Protein AF-A0A1V5NH59-F1 (afdb_monomer_lite)

Foldseek 3Di:
DKDFADPPQADAEDPLLNVVCVVVVNGGIHDDDDDDPDSVVVNVVNVVVVVPDDVVVVVVVVVVVVVVPVVDDDDDDDDDDDDDDDDDDDDDDDDDDDDDDDDDDDD

Structure (mmCIF, N/CA/C/O backbone):
data_AF-A0A1V5NH59-F1
#
_entry.id   AF-A0A1V5NH59-F1
#
loop_
_atom_site.group_PDB
_atom_site.id
_atom_site.type_symbol
_atom_site.label_atom_id
_atom_site.label_alt_id
_atom_site.label_comp_id
_atom_site.label_asym_id
_atom_site.label_entity_id
_atom_site.label_seq_id
_atom_site.pdbx_PDB_ins_code
_atom_site.Cartn_x
_atom_site.Cartn_y
_atom_site.Cartn_z
_atom_site.occupancy
_atom_site.B_iso_or_equiv
_atom_site.auth_seq_id
_atom_site.auth_comp_id
_atom_site.auth_asym_id
_atom_site.auth_atom_id
_atom_site.pdbx_PDB_model_num
ATOM 1 N N . MET A 1 1 ? 7.325 -2.606 1.664 1.00 93.06 1 MET A N 1
ATOM 2 C CA . MET A 1 1 ? 6.551 -2.725 2.917 1.00 93.06 1 MET A CA 1
ATOM 3 C C . MET A 1 1 ? 5.452 -1.677 2.904 1.00 93.06 1 MET A C 1
ATOM 5 O O . MET A 1 1 ? 5.771 -0.527 2.622 1.00 93.06 1 MET A O 1
ATOM 9 N N . LEU A 1 2 ? 4.202 -2.075 3.162 1.00 95.19 2 LEU A N 1
ATOM 10 C CA . LEU A 1 2 ? 3.022 -1.201 3.209 1.00 95.19 2 LEU A CA 1
ATOM 11 C C . LEU A 1 2 ? 2.508 -1.126 4.651 1.00 95.19 2 LEU A C 1
ATOM 13 O O . LEU A 1 2 ? 2.435 -2.158 5.319 1.00 95.19 2 LEU A O 1
ATOM 17 N N . LYS A 1 3 ? 2.171 0.071 5.133 1.00 94.25 3 LYS A N 1
ATOM 18 C CA . LYS A 1 3 ? 1.629 0.298 6.478 1.00 94.25 3 LYS A CA 1
ATOM 19 C C . LYS A 1 3 ? 0.457 1.289 6.403 1.00 94.25 3 LYS A C 1
ATOM 21 O O . LYS A 1 3 ? 0.599 2.312 5.726 1.00 94.25 3 LYS A O 1
ATOM 26 N N . PRO A 1 4 ? -0.667 1.025 7.097 1.00 93.56 4 PRO A N 1
ATOM 27 C CA . PRO A 1 4 ? -1.753 1.994 7.195 1.00 93.56 4 PRO A CA 1
ATOM 28 C C . PRO A 1 4 ? -1.262 3.263 7.900 1.00 93.56 4 PRO A C 1
ATOM 30 O O . PRO A 1 4 ? -0.474 3.186 8.849 1.00 93.56 4 PRO A O 1
ATOM 33 N N . ALA A 1 5 ? -1.714 4.417 7.420 1.00 95.69 5 ALA A N 1
ATOM 34 C CA . ALA A 1 5 ? -1.369 5.719 7.974 1.00 95.69 5 ALA A CA 1
ATOM 35 C C . ALA A 1 5 ? -2.545 6.319 8.762 1.00 95.69 5 ALA A C 1
ATOM 37 O O . ALA A 1 5 ? -3.681 5.857 8.660 1.00 95.69 5 ALA A O 1
ATOM 38 N N . THR A 1 6 ? -2.262 7.348 9.556 1.00 95.56 6 THR A N 1
ATOM 39 C CA . THR A 1 6 ? -3.287 8.162 10.225 1.00 95.56 6 THR A CA 1
ATOM 40 C C . THR A 1 6 ? -4.050 8.976 9.167 1.00 95.56 6 THR A C 1
ATOM 42 O O . THR A 1 6 ? -3.424 9.394 8.187 1.00 95.56 6 THR A O 1
ATOM 45 N N . PRO A 1 7 ? -5.363 9.230 9.321 1.00 94.94 7 PRO A N 1
ATOM 46 C CA . PRO A 1 7 ? -6.104 10.076 8.384 1.00 94.94 7 PRO A CA 1
ATOM 47 C C . PRO A 1 7 ? -5.435 11.445 8.203 1.00 94.94 7 PRO A C 1
ATOM 49 O O . PRO A 1 7 ? -5.014 12.066 9.180 1.00 94.94 7 PRO A O 1
ATOM 52 N N . GLY A 1 8 ? -5.335 11.902 6.953 1.00 95.12 8 GLY A N 1
ATOM 53 C CA . GLY A 1 8 ? -4.696 13.173 6.595 1.00 95.12 8 GLY A CA 1
ATOM 54 C C . GLY A 1 8 ? -3.180 13.092 6.375 1.00 95.12 8 GLY A C 1
ATOM 55 O O . GLY A 1 8 ? -2.541 14.126 6.200 1.00 95.12 8 GLY A O 1
ATOM 56 N N . THR A 1 9 ? -2.592 11.891 6.359 1.00 94.88 9 THR A N 1
ATOM 57 C CA . THR A 1 9 ? -1.161 11.688 6.054 1.00 94.88 9 THR A CA 1
ATOM 58 C C . THR A 1 9 ? -0.876 11.756 4.553 1.00 94.88 9 THR A C 1
ATOM 60 O O . THR A 1 9 ? 0.246 12.071 4.156 1.00 94.88 9 THR A O 1
ATOM 63 N N . THR A 1 10 ? -1.877 11.496 3.709 1.00 94.88 10 THR A N 1
ATOM 64 C CA . THR A 1 10 ? -1.750 11.303 2.258 1.00 94.88 10 THR A CA 1
ATOM 65 C C . THR A 1 10 ? -0.830 10.123 1.888 1.00 94.88 10 THR A C 1
ATOM 67 O O . THR A 1 10 ? -0.431 9.315 2.736 1.00 94.88 10 THR A O 1
ATOM 70 N N . ILE A 1 11 ? -0.513 9.976 0.599 1.00 96.81 11 ILE A N 1
ATOM 71 C CA . ILE A 1 11 ? 0.287 8.864 0.074 1.00 96.81 11 ILE A CA 1
ATOM 72 C C . ILE A 1 11 ? 1.781 9.193 0.182 1.00 96.81 11 ILE A C 1
ATOM 74 O O . ILE A 1 11 ? 2.340 9.917 -0.645 1.00 96.81 11 ILE A O 1
ATOM 78 N N . VAL A 1 12 ? 2.462 8.587 1.157 1.00 96.56 12 VAL A N 1
ATOM 79 C CA . VAL A 1 12 ? 3.921 8.677 1.321 1.00 96.56 12 VAL A CA 1
ATOM 80 C C . VAL A 1 12 ? 4.557 7.376 0.835 1.00 96.56 12 VAL A C 1
ATOM 82 O O . VAL A 1 12 ? 4.721 6.409 1.582 1.00 96.56 12 VAL A O 1
ATOM 85 N N . ALA A 1 13 ? 4.900 7.336 -0.454 1.00 96.06 13 ALA A N 1
ATOM 86 C CA . ALA A 1 13 ? 5.417 6.143 -1.118 1.00 96.06 13 ALA A CA 1
ATOM 87 C C . ALA A 1 13 ? 6.396 6.473 -2.258 1.00 96.06 13 ALA A C 1
ATOM 89 O O . ALA A 1 13 ? 6.408 7.576 -2.801 1.00 96.06 13 ALA A O 1
ATOM 90 N N . GLY A 1 14 ? 7.205 5.485 -2.662 1.00 94.62 14 GLY A N 1
ATOM 91 C CA . GLY A 1 14 ? 8.019 5.584 -3.880 1.00 94.62 14 GLY A CA 1
ATOM 92 C C . GLY A 1 14 ? 7.150 5.605 -5.145 1.00 94.62 14 GLY A C 1
ATOM 93 O O . GLY A 1 14 ? 6.071 5.018 -5.150 1.00 94.62 14 GLY A O 1
ATOM 94 N N . GLY A 1 15 ? 7.628 6.231 -6.227 1.00 96.56 15 GLY A N 1
ATOM 95 C CA . GLY A 1 15 ? 6.811 6.545 -7.414 1.00 96.56 15 GLY A CA 1
ATOM 96 C C . GLY A 1 15 ? 6.008 5.374 -7.997 1.00 96.56 15 GLY A C 1
ATOM 97 O O . GLY A 1 15 ? 4.828 5.529 -8.282 1.00 96.56 15 GLY A O 1
ATOM 98 N N . SER A 1 16 ? 6.599 4.179 -8.096 1.00 96.62 16 SER A N 1
ATOM 99 C CA . SER A 1 16 ? 5.894 2.985 -8.587 1.00 96.62 16 SER A CA 1
ATOM 100 C C . SER A 1 16 ? 4.736 2.551 -7.685 1.00 96.62 16 SER A C 1
ATOM 102 O O . SER A 1 16 ? 3.689 2.155 -8.176 1.00 96.62 16 SER A O 1
ATOM 104 N N . VAL A 1 17 ? 4.920 2.625 -6.365 1.00 97.06 17 VAL A N 1
ATOM 105 C CA . VAL A 1 17 ? 3.891 2.249 -5.384 1.00 97.06 17 VAL A CA 1
ATOM 106 C C . VAL A 1 17 ? 2.814 3.330 -5.306 1.00 97.06 17 VAL A C 1
ATOM 108 O O . VAL A 1 17 ? 1.638 3.011 -5.177 1.00 97.06 17 VAL A O 1
ATOM 111 N N . ARG A 1 18 ? 3.214 4.603 -5.416 1.00 97.31 18 ARG A N 1
ATOM 112 C CA . ARG A 1 18 ? 2.311 5.755 -5.370 1.00 97.31 18 ARG A CA 1
ATOM 113 C C . ARG A 1 18 ? 1.260 5.700 -6.475 1.00 97.31 18 ARG A C 1
ATOM 115 O O . ARG A 1 18 ? 0.083 5.784 -6.161 1.00 97.31 18 ARG A O 1
ATOM 122 N N . VAL A 1 19 ? 1.668 5.472 -7.725 1.00 97.25 19 VAL A N 1
ATOM 123 C CA . VAL A 1 19 ? 0.729 5.372 -8.859 1.00 97.25 19 VAL A CA 1
ATOM 124 C C . VAL A 1 19 ? -0.290 4.253 -8.636 1.00 97.25 19 VAL A C 1
ATOM 126 O O . VAL A 1 19 ? -1.479 4.441 -8.858 1.00 97.25 19 VAL A O 1
ATOM 129 N N . VAL A 1 20 ? 0.159 3.094 -8.149 1.00 97.00 20 VAL A N 1
ATOM 130 C CA . VAL A 1 20 ? -0.741 1.969 -7.855 1.00 97.00 20 VAL A CA 1
ATOM 131 C C . VAL A 1 20 ? -1.720 2.320 -6.732 1.00 97.00 20 VAL A C 1
ATOM 133 O O . VAL A 1 20 ? -2.905 2.034 -6.854 1.00 97.00 20 VAL A O 1
ATOM 136 N N . ALA A 1 21 ? -1.244 2.951 -5.655 1.00 96.31 21 ALA A N 1
ATOM 137 C CA . ALA A 1 21 ? -2.084 3.351 -4.527 1.00 96.31 21 ALA A CA 1
ATOM 138 C C . ALA A 1 21 ? -3.127 4.416 -4.917 1.00 96.31 21 ALA A C 1
ATOM 140 O O . ALA A 1 21 ? -4.281 4.304 -4.508 1.00 96.31 21 ALA A O 1
ATOM 141 N N . GLU A 1 22 ? -2.743 5.395 -5.743 1.00 96.06 22 GLU A N 1
ATOM 142 C CA . GLU A 1 22 ? -3.646 6.422 -6.280 1.00 96.06 22 GLU A CA 1
ATOM 143 C C . GLU A 1 22 ? -4.754 5.792 -7.135 1.00 96.06 22 GLU A C 1
ATOM 145 O O . GLU A 1 22 ? -5.930 6.085 -6.933 1.00 96.06 22 GLU A O 1
ATOM 150 N N . LEU A 1 23 ? -4.402 4.864 -8.032 1.00 96.81 23 LEU A N 1
ATOM 151 C CA . LEU A 1 23 ? -5.375 4.151 -8.870 1.00 96.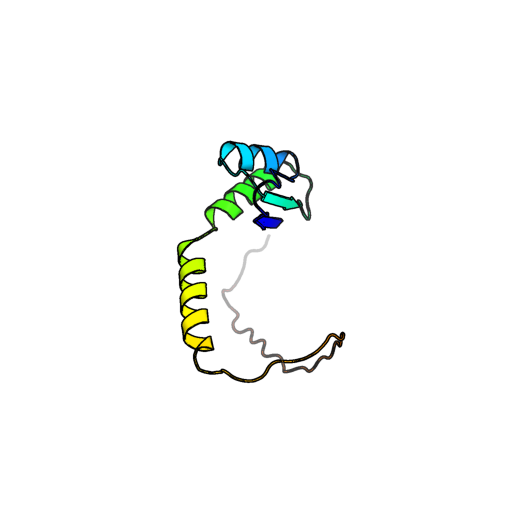81 23 LEU A CA 1
ATOM 152 C C . LEU A 1 23 ? -6.285 3.211 -8.070 1.00 96.81 23 LEU A C 1
ATOM 154 O O . LEU A 1 23 ? -7.431 2.996 -8.451 1.00 96.81 23 LEU A O 1
ATOM 158 N N . ALA A 1 24 ? -5.790 2.660 -6.962 1.00 95.06 24 ALA A N 1
ATOM 159 C CA . ALA A 1 24 ? -6.579 1.842 -6.047 1.00 95.06 24 ALA A CA 1
ATOM 160 C C . ALA A 1 24 ? -7.520 2.669 -5.146 1.00 95.06 24 ALA A C 1
ATOM 162 O O . ALA A 1 24 ? -8.282 2.085 -4.379 1.00 95.06 24 ALA A O 1
ATOM 163 N N . GLY A 1 25 ? -7.469 4.007 -5.208 1.00 95.31 25 GLY A N 1
ATOM 164 C CA . GLY A 1 25 ? -8.297 4.893 -4.384 1.00 95.31 25 GLY A CA 1
ATOM 165 C C . GLY A 1 25 ? -7.864 4.970 -2.917 1.00 95.31 25 GLY A C 1
ATOM 166 O O . GLY A 1 25 ? -8.667 5.327 -2.056 1.00 95.31 25 GLY A O 1
ATOM 167 N N . ILE A 1 26 ? -6.612 4.623 -2.605 1.00 95.06 26 ILE A N 1
ATOM 168 C CA . ILE A 1 26 ? -6.078 4.673 -1.241 1.00 95.06 26 ILE A CA 1
ATOM 169 C C . ILE A 1 26 ? -5.650 6.108 -0.930 1.00 95.06 26 ILE A C 1
ATOM 171 O O . ILE A 1 26 ? -4.773 6.649 -1.597 1.00 95.06 26 ILE A O 1
ATOM 175 N N . THR A 1 27 ? -6.228 6.712 0.108 1.00 95.31 27 THR A N 1
ATOM 176 C CA . THR A 1 27 ? -5.929 8.101 0.494 1.00 95.31 27 THR A CA 1
ATOM 177 C C . THR A 1 27 ? -4.663 8.218 1.336 1.00 95.31 27 THR A C 1
ATOM 179 O O . THR A 1 27 ? -3.821 9.074 1.075 1.00 95.31 27 THR A O 1
ATOM 182 N N . ASP A 1 28 ? -4.513 7.348 2.335 1.00 96.62 28 ASP A N 1
ATOM 183 C CA . ASP A 1 28 ? -3.513 7.482 3.394 1.00 96.62 28 ASP A CA 1
ATOM 184 C C . ASP A 1 28 ? -2.712 6.185 3.545 1.00 96.62 28 ASP A C 1
ATOM 186 O O . ASP A 1 28 ? -3.212 5.163 4.023 1.00 96.62 28 ASP A O 1
ATOM 190 N N . ILE A 1 29 ? -1.439 6.213 3.143 1.00 96.56 29 ILE A N 1
ATOM 191 C CA . ILE A 1 29 ? -0.560 5.042 3.225 1.00 96.56 29 ILE A CA 1
ATOM 192 C C . ILE A 1 29 ? 0.905 5.443 3.378 1.00 96.56 29 ILE A C 1
ATOM 194 O O . ILE A 1 29 ? 1.398 6.352 2.710 1.00 96.56 29 ILE A O 1
ATOM 198 N N . LEU A 1 30 ? 1.620 4.705 4.229 1.00 97.12 30 LEU A N 1
ATOM 199 C CA . LEU A 1 30 ? 3.071 4.778 4.349 1.00 97.12 30 LEU A CA 1
ATOM 200 C C . LEU A 1 30 ? 3.694 3.568 3.656 1.00 97.12 30 LEU A C 1
ATOM 202 O O . LEU A 1 30 ? 3.338 2.417 3.929 1.00 97.12 30 LEU A O 1
ATOM 206 N N . SER A 1 31 ? 4.662 3.808 2.779 1.00 96.56 31 SER A N 1
ATOM 207 C CA . SER A 1 31 ? 5.364 2.741 2.078 1.00 96.56 31 SER A CA 1
ATOM 208 C C . SER A 1 31 ? 6.848 3.017 1.924 1.00 96.56 31 SER A C 1
ATOM 210 O O . SER A 1 31 ? 7.291 4.128 1.632 1.00 96.56 31 SER A O 1
ATOM 212 N N . LYS A 1 32 ? 7.626 1.940 2.035 1.00 95.19 32 LYS A N 1
ATOM 213 C CA . LYS A 1 32 ? 9.034 1.921 1.658 1.00 95.19 32 LYS A CA 1
ATOM 214 C C . LYS A 1 32 ? 9.335 0.693 0.808 1.00 95.19 32 LYS A C 1
ATOM 216 O O . LYS A 1 32 ? 9.019 -0.440 1.185 1.00 95.19 32 LYS A O 1
ATOM 221 N N . ILE A 1 33 ? 9.958 0.932 -0.343 1.00 95.44 33 ILE A N 1
ATOM 222 C CA . ILE A 1 33 ? 10.519 -0.113 -1.201 1.00 95.44 33 ILE A CA 1
ATOM 223 C C . ILE A 1 33 ? 11.797 -0.619 -0.530 1.00 95.44 33 ILE A C 1
ATOM 225 O O . ILE A 1 33 ? 12.679 0.181 -0.211 1.00 95.44 33 ILE A O 1
ATOM 229 N N . MET A 1 34 ? 11.868 -1.929 -0.312 1.00 93.69 34 MET A N 1
ATOM 230 C CA . MET A 1 34 ? 13.012 -2.617 0.287 1.00 93.69 34 MET A CA 1
ATOM 231 C C . MET A 1 34 ? 13.544 -3.639 -0.714 1.00 93.69 34 MET A C 1
ATOM 233 O O . MET A 1 34 ? 12.757 -4.300 -1.389 1.00 93.69 34 MET A O 1
ATOM 237 N N . GLY A 1 35 ? 14.866 -3.770 -0.809 1.00 93.25 35 GLY A N 1
ATOM 238 C CA . GLY A 1 35 ? 15.504 -4.624 -1.808 1.00 93.25 35 GLY A CA 1
ATOM 239 C C . GLY A 1 35 ? 15.717 -3.890 -3.132 1.00 93.25 35 GLY A C 1
ATOM 240 O O . GLY A 1 35 ? 16.490 -2.937 -3.188 1.00 93.25 35 GLY A O 1
ATOM 241 N N . SER A 1 36 ? 15.066 -4.346 -4.204 1.00 93.88 36 SER A N 1
ATOM 242 C CA . SER A 1 36 ? 15.319 -3.853 -5.565 1.00 93.88 36 SER A CA 1
ATOM 243 C C . SER A 1 36 ? 14.623 -2.521 -5.879 1.00 93.88 36 SER A C 1
ATOM 245 O O . SER A 1 36 ? 13.483 -2.271 -5.491 1.00 93.88 36 SER A O 1
ATOM 247 N N . SER A 1 37 ? 15.285 -1.679 -6.672 1.00 94.06 37 SER A N 1
ATOM 248 C CA . SER A 1 37 ? 14.726 -0.443 -7.233 1.00 94.06 37 SER A CA 1
ATOM 249 C C . SER A 1 37 ? 13.987 -0.650 -8.566 1.00 94.06 37 SER A C 1
ATOM 251 O O . SER A 1 37 ? 13.480 0.319 -9.137 1.00 94.06 37 SER A O 1
ATOM 253 N N . ASN A 1 38 ? 13.886 -1.890 -9.071 1.00 96.94 38 ASN A N 1
ATOM 254 C CA . ASN A 1 38 ? 13.192 -2.179 -10.327 1.00 96.94 38 ASN A CA 1
ATOM 255 C C . ASN A 1 38 ? 11.688 -1.868 -10.223 1.00 96.94 38 ASN A C 1
ATOM 257 O O . ASN A 1 38 ? 10.942 -2.531 -9.502 1.00 96.94 38 ASN A O 1
ATOM 261 N N . LYS A 1 39 ? 11.237 -0.875 -10.998 1.00 96.38 39 LYS A N 1
ATOM 262 C CA . LYS A 1 39 ? 9.855 -0.379 -10.989 1.00 96.38 39 LYS A CA 1
ATOM 263 C C . LYS A 1 39 ? 8.829 -1.458 -11.338 1.00 96.38 39 LYS A C 1
ATOM 265 O O . LYS A 1 39 ? 7.802 -1.512 -10.673 1.00 96.38 39 LYS A O 1
ATOM 270 N N . ILE A 1 40 ? 9.113 -2.323 -12.314 1.00 97.12 40 ILE A N 1
ATOM 271 C CA . ILE A 1 40 ? 8.177 -3.373 -12.757 1.00 97.12 40 ILE A CA 1
ATOM 272 C C . ILE A 1 40 ? 7.896 -4.340 -11.604 1.00 97.12 40 ILE A C 1
ATOM 274 O O . ILE A 1 40 ? 6.743 -4.579 -11.248 1.00 97.12 40 ILE A O 1
ATOM 278 N N . ASN A 1 41 ? 8.959 -4.816 -10.954 1.00 96.62 41 ASN A N 1
ATOM 279 C CA . ASN A 1 41 ? 8.844 -5.733 -9.823 1.00 96.62 41 ASN A CA 1
ATOM 280 C C . ASN A 1 41 ? 8.169 -5.061 -8.625 1.00 96.62 41 ASN A C 1
ATOM 282 O O . ASN A 1 41 ? 7.368 -5.688 -7.942 1.00 96.62 41 ASN A O 1
ATOM 286 N N . ASN A 1 42 ? 8.448 -3.778 -8.388 1.00 97.06 42 ASN A N 1
ATOM 287 C CA . ASN A 1 42 ? 7.822 -3.029 -7.304 1.00 97.06 42 ASN A CA 1
ATOM 288 C C . ASN A 1 42 ? 6.314 -2.849 -7.518 1.00 97.06 42 ASN A C 1
ATOM 290 O O . ASN A 1 42 ? 5.556 -2.966 -6.557 1.00 97.06 42 ASN A O 1
ATOM 294 N N . VAL A 1 43 ? 5.864 -2.612 -8.754 1.00 97.00 43 VAL A N 1
ATOM 295 C CA . VAL A 1 43 ? 4.431 -2.591 -9.094 1.00 97.00 43 VAL A CA 1
ATOM 296 C C . VAL A 1 43 ? 3.812 -3.969 -8.865 1.00 97.00 43 VAL A C 1
ATOM 298 O O . VAL A 1 43 ? 2.834 -4.069 -8.129 1.00 97.00 43 VAL A O 1
ATOM 301 N N . ALA A 1 44 ? 4.416 -5.031 -9.409 1.00 96.69 44 ALA A N 1
ATOM 302 C CA . ALA A 1 44 ? 3.916 -6.398 -9.251 1.00 96.69 44 ALA A CA 1
ATOM 303 C C . ALA A 1 44 ? 3.808 -6.813 -7.772 1.00 96.69 44 ALA A C 1
ATOM 305 O O . ALA A 1 44 ? 2.770 -7.310 -7.340 1.00 96.69 44 ALA A O 1
ATOM 306 N N . ALA A 1 45 ? 4.838 -6.523 -6.973 1.00 96.31 45 ALA A N 1
ATOM 307 C CA . ALA A 1 45 ? 4.845 -6.785 -5.537 1.00 96.31 45 ALA A CA 1
ATOM 308 C C . ALA A 1 45 ? 3.776 -5.976 -4.786 1.00 96.31 45 ALA A C 1
ATOM 310 O O . ALA A 1 45 ? 3.187 -6.472 -3.828 1.00 96.31 45 ALA A O 1
ATOM 311 N N . THR A 1 46 ? 3.507 -4.738 -5.212 1.00 96.56 46 THR A N 1
ATOM 312 C CA . THR A 1 46 ? 2.463 -3.900 -4.601 1.00 96.56 46 THR A CA 1
ATOM 313 C C . THR A 1 46 ? 1.075 -4.466 -4.878 1.00 96.56 46 THR A C 1
ATOM 315 O O . THR A 1 46 ? 0.279 -4.582 -3.951 1.00 96.56 46 THR A O 1
ATOM 318 N N . ILE A 1 47 ? 0.799 -4.864 -6.124 1.00 96.56 47 ILE A N 1
ATOM 319 C CA . ILE A 1 47 ? -0.477 -5.485 -6.504 1.00 96.56 47 ILE A CA 1
ATOM 320 C C . ILE A 1 47 ? -0.681 -6.774 -5.706 1.00 96.56 47 ILE A C 1
ATOM 322 O O . ILE A 1 47 ? -1.716 -6.938 -5.070 1.00 96.56 47 ILE A O 1
ATOM 326 N N . GLN A 1 48 ? 0.337 -7.637 -5.648 1.00 96.25 48 GLN A N 1
ATOM 327 C CA . GLN A 1 48 ? 0.273 -8.879 -4.879 1.00 96.25 48 GLN A CA 1
ATOM 328 C C . GLN A 1 48 ? -0.005 -8.630 -3.387 1.00 96.25 48 GLN A C 1
ATOM 330 O O . GLN A 1 48 ? -0.814 -9.340 -2.796 1.00 96.25 48 GLN A O 1
ATOM 335 N N . ALA A 1 49 ? 0.634 -7.622 -2.785 1.00 95.06 49 ALA A N 1
ATOM 336 C CA . ALA A 1 4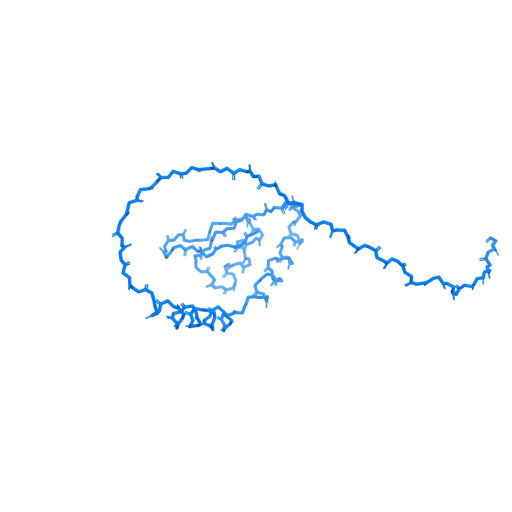9 ? 0.439 -7.279 -1.376 1.00 95.06 49 ALA A CA 1
ATOM 337 C C . ALA A 1 49 ? -0.965 -6.730 -1.073 1.00 95.06 49 ALA A C 1
ATOM 339 O O . ALA A 1 49 ? -1.493 -6.975 0.008 1.00 95.06 49 ALA A O 1
ATOM 340 N N . LEU A 1 50 ? -1.566 -5.985 -2.005 1.00 94.31 50 LEU A N 1
ATOM 341 C CA . LEU A 1 50 ? -2.944 -5.510 -1.864 1.00 94.31 50 LEU A CA 1
ATOM 342 C C . LEU A 1 50 ? -3.947 -6.650 -2.066 1.00 94.31 50 LEU A C 1
ATOM 344 O O . LEU A 1 50 ? -4.919 -6.739 -1.324 1.00 94.31 50 LEU A O 1
ATOM 348 N N . SER A 1 51 ? -3.694 -7.558 -3.011 1.00 94.38 51 SER A N 1
ATOM 349 C CA . SER A 1 51 ? -4.549 -8.727 -3.242 1.00 94.38 51 SER A CA 1
ATOM 350 C C . SER A 1 51 ? -4.543 -9.724 -2.081 1.00 94.38 51 SER A C 1
ATOM 352 O O . SER A 1 51 ? -5.537 -10.411 -1.878 1.00 94.38 51 SER A O 1
ATOM 354 N N . SER A 1 52 ? -3.451 -9.816 -1.316 1.00 94.12 52 SER A N 1
ATOM 355 C CA . SER A 1 52 ? -3.365 -10.693 -0.139 1.00 94.12 52 SER A CA 1
ATOM 356 C C . SER A 1 52 ? -3.924 -10.071 1.147 1.00 94.12 52 SER A C 1
ATOM 358 O O . SER A 1 52 ? -3.894 -10.708 2.204 1.00 94.12 52 SER A O 1
ATOM 360 N N . PHE A 1 53 ? -4.415 -8.831 1.098 1.00 90.75 53 PHE A N 1
ATOM 361 C CA . PHE A 1 53 ? -4.983 -8.159 2.259 1.00 90.75 53 PHE A CA 1
ATOM 362 C C . PHE A 1 53 ? -6.434 -8.606 2.495 1.00 90.75 53 PHE A C 1
ATOM 364 O O . PHE A 1 53 ? -7.323 -8.316 1.699 1.00 90.75 53 PHE A O 1
ATOM 371 N N . HIS A 1 54 ? -6.680 -9.283 3.620 1.00 91.19 54 HIS A N 1
ATOM 372 C CA . HIS A 1 54 ? -8.004 -9.779 4.005 1.00 91.19 54 HIS A CA 1
ATOM 373 C C . HIS A 1 54 ? -8.534 -9.040 5.247 1.00 91.19 54 HIS A C 1
ATOM 375 O O . HIS A 1 54 ? -8.118 -9.363 6.367 1.00 91.19 54 HIS A O 1
ATOM 381 N N . PRO A 1 55 ? -9.454 -8.069 5.094 1.00 86.25 55 PRO A N 1
ATOM 382 C CA . PRO A 1 55 ? -9.988 -7.305 6.224 1.00 86.25 55 PRO A CA 1
ATOM 383 C C . PRO A 1 55 ? -10.793 -8.178 7.200 1.00 86.25 55 PRO A C 1
ATOM 385 O O . PRO A 1 55 ? -10.673 -8.004 8.414 1.00 86.25 55 PRO A O 1
ATOM 388 N N . ASP A 1 56 ? -11.518 -9.181 6.697 1.00 89.81 56 ASP A N 1
ATOM 389 C CA . ASP A 1 56 ? -12.376 -10.066 7.502 1.00 89.81 56 ASP A CA 1
ATOM 390 C C . ASP A 1 56 ? -11.596 -10.807 8.596 1.00 89.81 56 ASP A C 1
ATOM 392 O O . ASP A 1 56 ? -12.051 -10.973 9.731 1.00 89.81 56 ASP A O 1
ATOM 396 N N . ILE A 1 57 ? -10.374 -11.231 8.263 1.00 87.38 57 ILE A N 1
ATOM 397 C CA . ILE A 1 57 ? -9.488 -11.940 9.187 1.00 87.38 57 ILE A CA 1
ATOM 398 C C . ILE A 1 57 ? -9.041 -10.995 10.307 1.00 87.38 57 ILE A C 1
ATOM 400 O O . ILE A 1 57 ? -9.047 -11.381 11.477 1.00 87.38 57 ILE A O 1
ATOM 404 N N . VAL A 1 58 ? -8.708 -9.743 9.976 1.00 85.44 58 VAL A N 1
ATOM 405 C CA . VAL A 1 58 ? -8.291 -8.727 10.955 1.00 85.44 58 VAL A CA 1
ATOM 406 C C . VAL A 1 58 ? -9.420 -8.425 11.939 1.00 85.44 58 VAL A C 1
ATOM 408 O O . VAL A 1 58 ? -9.179 -8.309 13.142 1.00 85.44 58 VAL A O 1
ATOM 411 N N . GLU A 1 59 ? -10.660 -8.334 11.462 1.00 87.25 59 GLU A N 1
ATOM 412 C CA . GLU A 1 59 ? -11.819 -8.144 12.335 1.00 87.25 59 GLU A CA 1
ATOM 413 C C . GLU A 1 59 ? -12.059 -9.336 13.253 1.00 87.25 59 GLU A C 1
ATOM 415 O O . GLU A 1 59 ? -12.322 -9.153 14.443 1.00 87.25 59 GLU A O 1
ATOM 420 N N . LYS A 1 60 ? -11.937 -10.558 12.727 1.00 89.00 60 LYS A N 1
ATOM 421 C CA . LYS A 1 60 ? -12.096 -11.777 13.522 1.00 89.00 60 LYS A CA 1
ATOM 422 C C . LYS A 1 60 ? -11.059 -11.842 14.641 1.00 89.00 60 LYS A C 1
ATOM 424 O O . LYS A 1 60 ? -11.426 -12.083 15.787 1.00 89.00 60 LYS A O 1
ATOM 429 N N . ILE A 1 61 ? -9.796 -11.537 14.334 1.00 86.50 61 ILE A N 1
ATOM 430 C CA . ILE A 1 61 ? -8.704 -11.472 15.317 1.00 86.50 61 ILE A CA 1
ATOM 431 C C . ILE A 1 61 ? -9.003 -10.423 16.399 1.00 86.50 61 ILE A C 1
ATOM 433 O O . ILE A 1 61 ? -8.858 -10.718 17.582 1.00 86.50 61 ILE A O 1
ATOM 437 N N . LYS A 1 62 ? -9.484 -9.228 16.023 1.00 86.38 62 LYS A N 1
ATOM 438 C CA . LYS A 1 62 ? -9.874 -8.179 16.986 1.00 86.38 62 LYS A CA 1
ATOM 439 C C . LYS A 1 62 ? -11.038 -8.590 17.895 1.00 86.38 62 LYS A C 1
ATOM 441 O O . LYS A 1 62 ? -11.105 -8.133 19.032 1.00 86.38 62 LYS A O 1
ATOM 446 N N . LYS A 1 63 ? -11.985 -9.393 17.399 1.00 86.19 63 LYS A N 1
ATOM 447 C CA . LYS A 1 63 ? -13.115 -9.909 18.194 1.00 86.19 63 LYS A CA 1
ATOM 448 C C . LYS A 1 63 ? -12.632 -10.961 19.195 1.00 86.19 63 LYS A C 1
ATOM 450 O O . LYS A 1 63 ? -12.849 -10.794 20.391 1.00 86.19 63 LYS A O 1
ATOM 455 N N . LEU A 1 64 ? -11.861 -11.940 18.718 1.00 84.56 64 LEU A N 1
ATOM 456 C CA . LEU A 1 64 ? -11.224 -12.971 19.546 1.00 84.56 64 LEU A CA 1
ATOM 457 C C . LEU A 1 64 ? -10.347 -12.361 20.652 1.00 84.56 64 LEU A C 1
ATOM 459 O O . LEU A 1 64 ? -10.355 -12.836 21.783 1.00 84.56 64 LEU A O 1
ATOM 463 N N . SER A 1 65 ? -9.611 -11.281 20.373 1.00 77.44 65 SER A N 1
ATOM 464 C CA . SER A 1 65 ? -8.768 -10.642 21.389 1.00 77.44 65 SER A CA 1
ATOM 465 C C . SER A 1 65 ? -9.565 -9.907 22.474 1.00 77.44 65 SER A C 1
ATOM 467 O O . SER A 1 65 ? -9.081 -9.790 23.592 1.00 77.44 65 SER A O 1
ATOM 469 N N . LYS A 1 66 ? -10.773 -9.408 22.181 1.00 74.62 66 LYS A N 1
ATOM 470 C CA . LYS A 1 66 ? -11.623 -8.729 23.178 1.00 74.62 66 LYS A CA 1
ATOM 471 C C . LYS A 1 66 ? -12.278 -9.711 24.144 1.00 74.62 66 LYS A C 1
ATOM 473 O O . LYS A 1 66 ? -12.379 -9.412 25.329 1.00 74.62 66 LYS A O 1
ATOM 478 N N . GLU A 1 67 ? -12.672 -10.880 23.650 1.00 68.44 67 GLU A N 1
ATOM 479 C CA . GLU A 1 67 ? -13.269 -11.938 24.472 1.00 68.44 67 GLU A CA 1
ATOM 480 C C . GLU A 1 67 ? -12.275 -12.494 25.503 1.00 68.44 67 GLU A C 1
ATOM 482 O O . GLU A 1 67 ? -12.660 -12.772 26.633 1.00 68.44 67 GLU A O 1
ATOM 487 N N . ASN A 1 68 ? -10.983 -12.561 25.163 1.00 63.56 68 ASN A N 1
ATOM 488 C CA . ASN A 1 68 ? -9.947 -13.096 26.055 1.00 63.56 68 ASN A CA 1
ATOM 489 C C . ASN A 1 68 ? -9.405 -12.092 27.100 1.00 63.56 68 ASN A C 1
ATOM 491 O O . ASN A 1 68 ? -8.739 -12.509 28.042 1.00 63.56 68 ASN A O 1
ATOM 495 N N . VAL A 1 69 ? -9.664 -10.783 26.963 1.00 59.09 69 VAL A N 1
ATOM 496 C CA . VAL A 1 69 ? -9.179 -9.747 27.910 1.00 59.09 69 VAL A CA 1
ATOM 497 C C . VAL A 1 69 ? -10.202 -9.441 29.014 1.00 59.09 69 VAL A C 1
ATOM 499 O O . VAL A 1 69 ? -9.828 -8.994 30.097 1.00 59.09 69 VAL A O 1
ATOM 502 N N . ALA A 1 70 ? -11.484 -9.755 28.807 1.00 53.72 70 ALA A N 1
ATOM 503 C CA . ALA A 1 70 ? -12.539 -9.520 29.798 1.00 53.72 70 ALA A CA 1
ATOM 504 C C . ALA A 1 70 ? -12.428 -10.391 31.073 1.00 53.72 70 ALA A C 1
ATOM 506 O O . ALA A 1 70 ? -13.202 -10.195 32.005 1.00 53.72 70 ALA A O 1
ATOM 507 N N . THR A 1 71 ? -11.473 -11.326 31.148 1.00 47.00 71 THR A N 1
ATOM 508 C CA . THR A 1 71 ? -11.265 -12.201 32.320 1.00 47.00 71 THR A CA 1
ATOM 509 C C . THR A 1 71 ? -10.143 -11.733 33.262 1.00 47.00 71 THR A C 1
ATOM 511 O O . THR A 1 71 ? -9.981 -12.314 34.330 1.00 47.00 71 THR A O 1
ATOM 514 N N . THR A 1 72 ? -9.415 -10.652 32.954 1.00 46.38 72 THR A N 1
ATOM 515 C CA . THR A 1 72 ? -8.322 -10.170 33.823 1.00 46.38 72 THR A CA 1
ATOM 516 C C . THR A 1 72 ? -8.374 -8.652 33.987 1.00 46.38 72 THR A C 1
ATOM 518 O O . THR A 1 72 ? -7.652 -7.903 33.340 1.00 46.38 72 THR A O 1
ATOM 521 N N . THR A 1 73 ? -9.251 -8.182 34.872 1.00 45.00 73 THR A N 1
ATOM 522 C CA . THR A 1 73 ? -9.120 -6.876 35.542 1.00 45.00 73 THR A CA 1
ATOM 523 C C . THR A 1 73 ? -8.622 -7.218 36.949 1.00 45.00 73 THR A C 1
ATOM 525 O O . THR A 1 73 ? -9.257 -8.015 37.629 1.00 45.00 73 THR A O 1
ATOM 528 N N . GLN A 1 74 ? -7.459 -6.768 37.411 1.00 39.59 74 GLN A N 1
ATOM 529 C CA . GLN A 1 74 ? -7.258 -5.446 38.002 1.00 39.59 74 GLN A CA 1
ATOM 530 C C . GLN A 1 74 ? -5.752 -5.181 38.212 1.00 39.59 74 GLN A C 1
ATOM 532 O O . GLN A 1 74 ? -4.989 -6.113 38.472 1.00 39.59 74 GLN A O 1
ATOM 537 N N . THR A 1 75 ? -5.410 -3.885 38.240 1.00 34.00 75 THR A N 1
ATOM 538 C CA . THR A 1 75 ? -4.158 -3.230 38.694 1.00 34.00 75 THR A CA 1
ATOM 539 C C . THR A 1 75 ? -3.161 -2.827 37.590 1.00 34.00 75 THR A C 1
ATOM 541 O O . THR A 1 75 ? -2.232 -3.554 37.261 1.00 34.00 75 THR A O 1
ATOM 544 N N . GLU A 1 76 ? -3.346 -1.613 37.049 1.00 43.34 76 GLU A N 1
ATOM 545 C CA . GLU A 1 76 ? -2.230 -0.682 36.764 1.00 43.34 76 GLU A CA 1
ATOM 546 C C . GLU A 1 76 ? -1.573 -0.281 38.109 1.00 43.34 76 GLU A C 1
ATOM 548 O O . GLU A 1 76 ? -2.312 -0.287 39.100 1.00 43.34 76 GLU A O 1
ATOM 553 N N . PRO A 1 77 ? -0.277 0.112 38.218 1.00 50.09 77 PRO A N 1
ATOM 554 C CA . PRO A 1 77 ? 0.441 0.971 37.265 1.00 50.09 77 PRO A CA 1
ATOM 555 C C . PRO A 1 77 ? 1.960 0.686 37.087 1.00 50.09 77 PRO A C 1
ATOM 557 O O . PRO A 1 77 ? 2.524 -0.224 37.681 1.00 50.09 77 PRO A O 1
ATOM 560 N N . GLU A 1 78 ? 2.590 1.558 36.288 1.00 32.84 78 GLU A N 1
ATOM 561 C CA . GLU A 1 78 ? 4.013 1.964 36.284 1.00 32.84 78 GLU A CA 1
ATOM 562 C C . GLU A 1 78 ? 4.980 1.446 35.196 1.00 32.84 78 GLU A C 1
ATOM 564 O O . GLU A 1 78 ? 5.311 0.274 35.080 1.00 32.84 78 GLU A O 1
ATOM 569 N N . ALA A 1 79 ? 5.471 2.449 34.452 1.00 29.53 79 ALA A N 1
ATOM 570 C CA . ALA A 1 79 ? 6.866 2.733 34.103 1.00 29.53 79 ALA A CA 1
ATOM 571 C C . ALA A 1 79 ? 7.696 1.728 33.269 1.00 29.53 79 ALA A C 1
ATOM 573 O O . ALA A 1 79 ? 8.078 0.645 33.687 1.00 29.53 79 ALA A O 1
ATOM 574 N N . THR A 1 80 ? 8.047 2.215 32.072 1.00 30.55 80 THR A N 1
ATOM 575 C CA . THR A 1 80 ? 9.382 2.206 31.433 1.00 30.55 80 THR A CA 1
ATOM 576 C C . THR A 1 80 ? 10.497 1.338 32.039 1.00 30.55 80 THR A C 1
ATOM 578 O O . THR A 1 80 ? 10.918 1.602 33.155 1.00 30.55 80 THR A O 1
ATOM 581 N N . GLU A 1 81 ? 11.078 0.450 31.219 1.00 32.50 81 GLU A N 1
ATOM 582 C CA . GLU A 1 81 ? 12.524 0.279 30.905 1.00 32.50 81 GLU A CA 1
ATOM 583 C C . GLU A 1 81 ? 12.746 -1.115 30.269 1.00 32.50 81 GLU A C 1
ATOM 585 O O . GLU A 1 81 ? 12.255 -2.126 30.748 1.00 32.50 81 GLU A O 1
ATOM 590 N N . THR A 1 82 ? 13.228 -1.184 29.026 1.00 27.72 82 THR A N 1
ATOM 591 C CA . THR A 1 82 ? 14.626 -1.475 28.635 1.00 27.72 82 THR A CA 1
ATOM 592 C C . THR A 1 82 ? 14.915 -2.964 28.378 1.00 27.72 82 THR A C 1
ATOM 594 O O . THR A 1 82 ? 14.684 -3.845 29.192 1.00 27.72 82 THR A O 1
ATOM 597 N N . ALA A 1 83 ? 15.437 -3.189 27.169 1.00 29.19 83 ALA A N 1
ATOM 598 C CA . ALA A 1 83 ? 16.206 -4.318 26.644 1.00 29.19 83 ALA A CA 1
ATOM 599 C C . ALA A 1 83 ? 16.600 -5.477 27.587 1.00 29.19 83 ALA A C 1
ATOM 601 O O . ALA A 1 83 ? 17.281 -5.248 28.577 1.00 29.19 83 ALA A O 1
ATOM 602 N N . ASN A 1 84 ? 16.446 -6.729 27.118 1.00 29.55 84 ASN A N 1
ATOM 603 C CA . ASN A 1 84 ? 17.617 -7.596 26.912 1.00 29.55 84 ASN A CA 1
ATOM 604 C C . ASN A 1 84 ? 17.361 -8.804 25.988 1.00 29.55 84 ASN A C 1
ATOM 606 O O . ASN A 1 84 ? 16.319 -9.450 25.997 1.00 29.55 84 ASN A O 1
ATOM 610 N N . LYS A 1 85 ? 18.406 -9.109 25.227 1.00 27.52 85 LYS A N 1
ATOM 611 C CA . LYS A 1 85 ? 18.695 -10.287 24.417 1.00 27.52 85 LYS A CA 1
ATOM 612 C C . LYS A 1 85 ? 19.151 -11.436 25.327 1.00 27.52 85 LYS A C 1
ATOM 614 O O . LYS A 1 85 ? 20.124 -11.267 26.047 1.00 27.52 85 LYS A O 1
ATOM 619 N N . SER A 1 8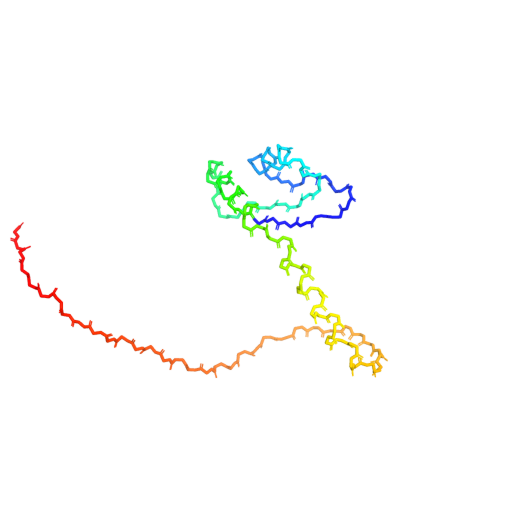6 ? 18.533 -12.611 25.224 1.00 35.09 86 SER A N 1
ATOM 620 C CA . SER A 1 86 ? 19.144 -13.913 25.562 1.00 35.09 86 SER A CA 1
ATOM 621 C C . SER A 1 86 ? 18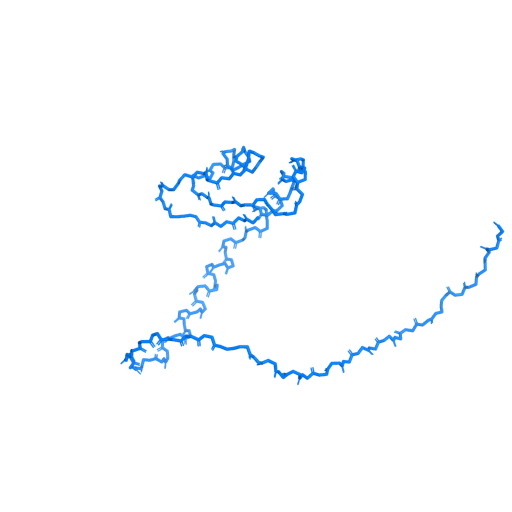.163 -15.031 25.167 1.00 35.09 86 SER A C 1
ATOM 623 O O . SER A 1 86 ? 17.071 -15.100 25.710 1.00 35.09 86 SER A O 1
ATOM 625 N N . SER A 1 87 ? 18.323 -15.755 24.057 1.00 26.92 87 SER A N 1
ATOM 626 C CA . SER A 1 87 ? 19.162 -16.955 23.886 1.00 26.92 87 SER A CA 1
ATOM 627 C C . SER A 1 87 ? 18.957 -18.078 24.916 1.00 26.92 87 SER A C 1
ATOM 629 O O . SER A 1 87 ? 19.631 -18.104 25.936 1.00 26.92 87 SER A O 1
ATOM 631 N N . ALA A 1 88 ? 18.141 -19.075 24.558 1.00 33.00 88 ALA A N 1
ATOM 632 C CA . ALA A 1 88 ? 18.309 -20.499 24.893 1.00 33.00 88 ALA A CA 1
ATOM 633 C C . ALA A 1 88 ? 17.394 -21.309 23.944 1.00 33.00 88 ALA A C 1
ATOM 635 O O . ALA A 1 88 ? 16.178 -21.216 24.031 1.00 33.00 88 ALA A O 1
ATOM 636 N N . LYS A 1 89 ? 17.904 -21.780 22.796 1.00 25.16 89 LYS A N 1
ATOM 637 C CA . LYS A 1 89 ? 18.267 -23.188 22.530 1.00 25.16 89 LYS A CA 1
ATOM 638 C C . LYS A 1 89 ? 17.206 -24.202 22.987 1.00 25.16 89 LYS A C 1
ATOM 640 O O . LYS A 1 89 ? 17.234 -24.591 24.141 1.00 25.16 89 LYS A O 1
ATOM 645 N N . ASP A 1 90 ? 16.453 -24.744 22.026 1.00 30.55 90 ASP A N 1
ATOM 646 C CA . ASP A 1 90 ? 16.226 -26.190 21.952 1.00 30.55 90 ASP A CA 1
ATOM 647 C C . ASP A 1 90 ? 16.176 -26.700 20.494 1.00 30.55 90 ASP A C 1
ATOM 649 O O . ASP A 1 90 ? 15.328 -26.332 19.687 1.00 30.55 90 ASP A O 1
ATOM 653 N N . LYS A 1 91 ? 17.236 -27.463 20.189 1.00 30.39 91 LYS A N 1
ATOM 654 C CA . LYS A 1 91 ? 17.458 -28.583 19.247 1.00 30.39 91 LYS A CA 1
ATOM 655 C C . LYS A 1 91 ? 16.423 -28.789 18.122 1.00 30.39 91 LYS A C 1
ATOM 657 O O . LYS A 1 91 ? 15.269 -29.097 18.366 1.00 30.39 91 LYS A O 1
ATOM 662 N N . VAL A 1 92 ? 16.800 -28.617 16.851 1.00 29.59 92 VAL A N 1
ATOM 663 C CA . VAL A 1 92 ? 17.439 -29.643 15.986 1.00 29.59 92 VAL A CA 1
ATOM 664 C C . VAL A 1 92 ? 16.684 -30.978 15.983 1.00 29.59 92 VAL A C 1
ATOM 666 O O . VAL A 1 92 ? 16.970 -31.833 16.812 1.00 29.59 92 VAL A O 1
ATOM 669 N N . VAL A 1 93 ? 15.829 -31.181 14.974 1.00 31.23 93 VAL A N 1
ATOM 670 C CA . VAL A 1 93 ? 15.623 -32.485 14.321 1.00 31.23 93 VAL A CA 1
ATOM 671 C C . VAL A 1 93 ? 15.447 -32.229 12.822 1.00 31.23 93 VAL A C 1
ATOM 673 O O . VAL A 1 93 ? 14.437 -31.698 12.372 1.00 31.23 93 VAL A O 1
ATOM 676 N N . ASN A 1 94 ? 16.488 -32.566 12.068 1.00 32.31 94 ASN A N 1
ATOM 677 C CA . ASN A 1 94 ? 16.508 -32.656 10.617 1.00 32.31 94 ASN A CA 1
ATOM 678 C C . ASN A 1 94 ? 16.490 -34.149 10.292 1.00 32.31 94 ASN A C 1
ATOM 680 O O . ASN A 1 94 ? 17.468 -34.810 10.625 1.00 32.31 94 ASN A O 1
ATOM 684 N N . ASN A 1 95 ? 15.442 -34.657 9.642 1.00 33.16 95 ASN A N 1
ATOM 685 C CA . ASN A 1 95 ? 15.475 -35.987 9.035 1.00 33.16 95 ASN A CA 1
ATOM 686 C C . ASN A 1 95 ? 15.242 -35.859 7.531 1.00 33.16 95 ASN A C 1
ATOM 688 O O . ASN A 1 95 ? 14.136 -35.609 7.058 1.00 33.16 95 ASN A O 1
ATOM 692 N N . GLN A 1 96 ? 16.349 -36.013 6.809 1.00 35.44 96 GLN A N 1
ATOM 693 C CA . GLN A 1 96 ? 16.367 -36.534 5.454 1.00 35.44 96 GLN A CA 1
ATOM 694 C C . GLN A 1 96 ? 16.085 -38.034 5.524 1.00 35.44 96 GLN A C 1
ATOM 696 O O . GLN A 1 96 ? 16.729 -38.717 6.310 1.00 35.44 96 GLN A O 1
ATOM 701 N N . GLU A 1 97 ? 15.186 -38.516 4.675 1.00 34.38 97 GLU A N 1
ATOM 702 C CA . GLU A 1 97 ? 15.075 -39.895 4.177 1.00 34.38 97 GLU A CA 1
ATOM 703 C C . GLU A 1 97 ? 13.965 -39.836 3.097 1.00 34.38 97 GLU A C 1
ATOM 705 O O . GLU A 1 97 ? 12.952 -39.181 3.307 1.00 34.38 97 GLU A O 1
ATOM 710 N N . GLU A 1 98 ? 14.071 -40.334 1.864 1.00 36.59 98 GLU A N 1
ATOM 711 C CA . GLU A 1 98 ? 14.939 -41.353 1.289 1.00 36.59 98 GLU A CA 1
ATOM 712 C C . GLU A 1 98 ? 15.250 -41.095 -0.198 1.00 36.59 98 GLU A C 1
ATOM 714 O O . GLU A 1 98 ? 14.502 -40.504 -0.976 1.00 36.59 98 GLU A O 1
ATOM 719 N N . THR A 1 99 ? 16.401 -41.631 -0.579 1.00 33.75 99 THR A N 1
ATOM 720 C CA . THR A 1 99 ? 16.956 -41.808 -1.918 1.00 33.75 99 THR A CA 1
ATOM 721 C C . THR A 1 99 ? 16.202 -42.821 -2.801 1.00 33.75 99 THR A C 1
ATOM 723 O O . THR A 1 99 ? 15.608 -43.760 -2.289 1.00 33.75 99 THR A O 1
ATOM 726 N N . LYS A 1 100 ? 16.472 -42.739 -4.120 1.00 37.34 100 LYS A N 1
ATOM 727 C CA . LYS A 1 100 ? 16.434 -43.800 -5.168 1.00 37.34 100 LYS A CA 1
ATOM 728 C C . LYS A 1 100 ? 15.264 -43.766 -6.163 1.00 37.34 100 LYS A C 1
ATOM 730 O O . LYS A 1 100 ? 14.378 -44.610 -6.161 1.00 37.34 100 LYS A O 1
ATOM 735 N N . LYS A 1 101 ? 15.427 -42.930 -7.191 1.00 40.69 101 LYS A N 1
ATOM 736 C CA . LYS A 1 101 ? 15.127 -43.313 -8.584 1.00 40.69 101 LYS A CA 1
ATOM 737 C C . LYS A 1 101 ? 16.329 -42.902 -9.441 1.00 40.69 101 LYS A C 1
ATOM 739 O O . LYS A 1 101 ? 16.466 -41.765 -9.854 1.00 40.69 101 LYS A O 1
ATOM 744 N N . SER A 1 102 ? 17.422 -43.647 -9.317 1.00 40.12 102 SER A N 1
ATOM 745 C CA . SER A 1 102 ? 17.807 -44.686 -10.275 1.00 40.12 102 SER A CA 1
ATOM 746 C C . SER A 1 102 ? 18.164 -44.135 -11.661 1.00 40.12 102 SER A C 1
ATOM 748 O O . SER A 1 102 ? 17.297 -43.929 -12.498 1.00 40.12 102 SER A O 1
ATOM 750 N N . LYS A 1 103 ? 19.482 -44.060 -11.871 1.00 36.94 103 LYS A N 1
ATOM 751 C CA . LYS A 1 103 ? 20.199 -44.577 -13.045 1.00 36.94 103 LYS A CA 1
ATOM 752 C C . LYS A 1 103 ? 19.990 -43.878 -14.405 1.00 36.94 103 LYS A C 1
ATOM 754 O O . LYS A 1 103 ? 18.993 -44.071 -15.080 1.00 36.94 103 LYS A O 1
ATOM 759 N N . ALA A 1 104 ? 21.110 -43.291 -14.841 1.00 45.22 104 ALA A N 1
ATOM 760 C CA . ALA A 1 104 ? 21.772 -43.562 -16.123 1.00 45.22 104 ALA A CA 1
ATOM 761 C C . ALA A 1 104 ? 21.278 -42.854 -17.401 1.00 45.22 104 ALA A C 1
ATOM 763 O O . ALA A 1 104 ? 20.340 -43.301 -18.053 1.00 45.22 104 ALA A O 1
ATOM 764 N N . LYS A 1 105 ? 22.047 -41.831 -17.803 1.00 46.06 105 LYS A N 1
ATOM 765 C CA . LYS A 1 105 ? 22.587 -41.547 -19.159 1.00 46.06 105 LYS A CA 1
ATOM 766 C C . LYS A 1 105 ? 23.272 -40.173 -19.056 1.00 46.06 105 LYS A C 1
ATOM 768 O O . LYS A 1 105 ? 22.574 -39.199 -18.830 1.00 46.06 105 LYS A O 1
ATOM 773 N N . THR A 1 106 ? 24.592 -40.000 -18.948 1.00 53.69 106 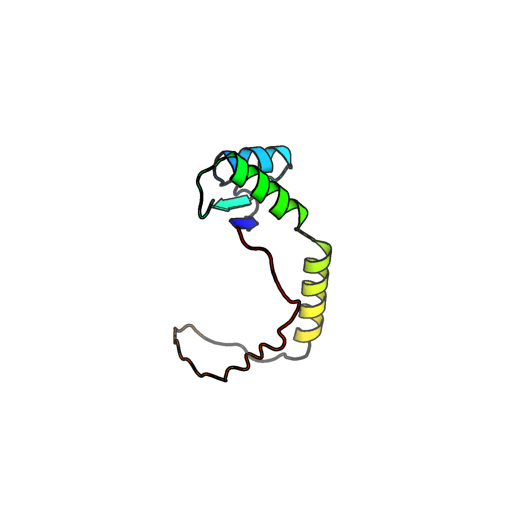THR A N 1
ATOM 774 C CA . THR A 1 106 ? 25.728 -40.413 -19.802 1.00 53.69 106 THR A CA 1
ATOM 775 C C . THR A 1 106 ? 25.568 -39.984 -21.258 1.00 53.69 106 THR A C 1
ATOM 777 O O . THR A 1 106 ? 24.961 -40.720 -22.034 1.00 53.69 106 THR A O 1
ATOM 780 N N . ALA A 1 1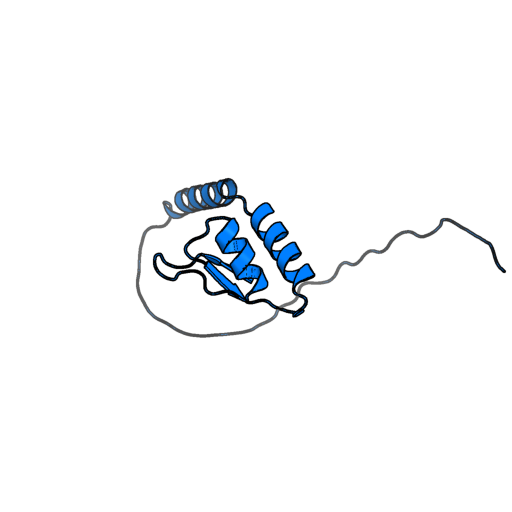07 ? 26.113 -38.812 -21.590 1.00 47.06 107 ALA A N 1
ATOM 781 C CA . ALA A 1 107 ? 27.140 -38.547 -22.612 1.00 47.06 107 ALA A CA 1
ATOM 782 C C . ALA A 1 107 ? 27.185 -37.038 -22.883 1.00 47.06 107 ALA A C 1
ATOM 784 O O . ALA A 1 107 ? 26.106 -36.472 -23.166 1.00 47.06 107 ALA A O 1
#

Secondary structure (DSSP, 8-state):
-EEE--TT--EE--HHHHHHHHHTT--SEEE---S---HHHHHHHHHHHHHT--HHHHHHHHHHHHHHHTT------------------------------------

Radius of gyration: 23.98 Å; chains: 1; bounding box: 40×58×61 Å

Sequence (107 aa):
MLKPATPGTTIVAGGSVRVVAELAGITDILSKIMGSSNKINNVAATIQALSSFHPDIVEKIKKLSKENVATTTQTEPEATETANKSSAKDKVVNNQEETKKSKAKTA

pLDDT: mean 72.56, std 27.71, range [25.16, 97.31]